Protein AF-A0A920IQS8-F1 (afdb_monomer_lite)

Structure (mmCIF, N/CA/C/O backbone):
data_AF-A0A920IQS8-F1
#
_entry.id   AF-A0A920IQS8-F1
#
loop_
_atom_site.group_PDB
_atom_site.id
_atom_site.type_symbol
_atom_site.label_atom_id
_atom_site.label_alt_id
_atom_site.label_comp_id
_atom_site.label_asym_id
_atom_site.label_entity_id
_atom_site.label_seq_id
_atom_site.pdbx_PDB_ins_code
_atom_site.Cartn_x
_atom_site.Cartn_y
_atom_site.Cartn_z
_atom_site.occupancy
_atom_site.B_iso_or_equiv
_atom_site.auth_seq_id
_atom_site.auth_comp_id
_atom_site.auth_asym_id
_atom_site.auth_atom_id
_atom_site.pdbx_PDB_model_num
ATOM 1 N N . MET A 1 1 ? -11.681 13.303 -4.686 1.00 54.50 1 MET A N 1
ATOM 2 C CA . MET A 1 1 ? -12.370 12.960 -3.429 1.00 54.50 1 MET A CA 1
ATOM 3 C C . MET A 1 1 ? -11.997 11.531 -3.072 1.00 54.50 1 MET A C 1
ATOM 5 O O . MET A 1 1 ? -11.780 10.758 -3.999 1.00 54.50 1 MET A O 1
ATOM 9 N N . LYS A 1 2 ? -11.824 11.210 -1.788 1.00 69.12 2 LYS A N 1
ATOM 10 C CA . LYS A 1 2 ? -11.478 9.855 -1.339 1.00 69.12 2 LYS A CA 1
ATOM 11 C C . LYS A 1 2 ? -12.705 8.947 -1.458 1.00 69.12 2 LYS A C 1
ATOM 13 O O . LYS A 1 2 ? -13.792 9.379 -1.092 1.00 69.12 2 LYS A O 1
ATOM 18 N N . SER A 1 3 ? -12.529 7.748 -2.004 1.00 77.94 3 SER A N 1
ATOM 19 C CA . SER A 1 3 ? -13.629 6.820 -2.300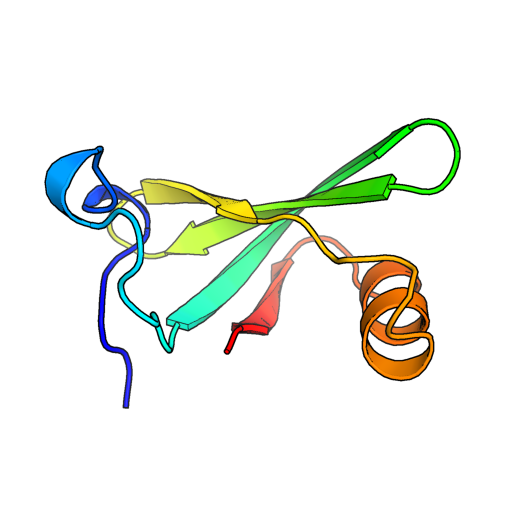 1.00 77.94 3 SER A CA 1
ATOM 20 C C . SER A 1 3 ? -13.803 5.725 -1.248 1.00 77.94 3 SER A C 1
ATOM 22 O O . SER A 1 3 ? -14.934 5.344 -0.976 1.00 77.94 3 SER A O 1
ATOM 24 N N . HIS A 1 4 ? -12.709 5.236 -0.656 1.00 85.69 4 HIS A N 1
ATOM 25 C CA . HIS A 1 4 ? -12.713 4.170 0.346 1.00 85.69 4 HIS A CA 1
ATOM 26 C C . HIS A 1 4 ? -11.641 4.452 1.409 1.00 85.69 4 HIS A C 1
ATOM 28 O O . HIS A 1 4 ? -10.646 5.134 1.144 1.00 85.69 4 HIS A O 1
ATOM 34 N N . TYR A 1 5 ? -11.822 3.938 2.622 1.00 89.56 5 TYR A N 1
ATOM 35 C CA . TYR A 1 5 ? -10.767 3.937 3.636 1.00 89.56 5 TYR A CA 1
ATOM 36 C C . TYR A 1 5 ? -9.943 2.644 3.575 1.00 89.56 5 TYR A C 1
ATOM 38 O O . TYR A 1 5 ? -10.479 1.596 3.228 1.00 89.56 5 TYR A O 1
ATOM 46 N N . CYS A 1 6 ? -8.653 2.702 3.931 1.00 88.94 6 CYS A N 1
ATOM 47 C CA . CYS A 1 6 ? -7.743 1.548 3.921 1.00 88.94 6 CYS A CA 1
ATOM 48 C C . CYS A 1 6 ? -8.296 0.374 4.724 1.00 88.94 6 CYS A C 1
ATOM 50 O O . CYS A 1 6 ? -8.360 -0.740 4.215 1.00 88.94 6 CYS A O 1
ATOM 52 N N . GLY A 1 7 ? -8.729 0.642 5.959 1.00 88.12 7 GLY A N 1
ATOM 53 C CA . GLY A 1 7 ? -9.258 -0.385 6.861 1.00 88.12 7 GLY A CA 1
ATOM 54 C C . GLY A 1 7 ? -10.613 -0.968 6.448 1.00 88.12 7 GLY A C 1
ATOM 55 O O . GLY A 1 7 ? -11.085 -1.898 7.087 1.00 88.12 7 GLY A O 1
ATOM 56 N N . GLU A 1 8 ? -11.246 -0.434 5.401 1.00 90.19 8 GLU A N 1
ATOM 57 C CA . GLU A 1 8 ? -12.558 -0.876 4.912 1.00 90.19 8 GLU A CA 1
ATOM 58 C C . GLU A 1 8 ? -12.457 -1.654 3.588 1.00 90.19 8 GLU A C 1
ATOM 60 O O . GLU A 1 8 ? -13.472 -2.099 3.050 1.00 90.19 8 GLU A O 1
ATOM 65 N N . ILE A 1 9 ? -11.247 -1.833 3.042 1.00 88.75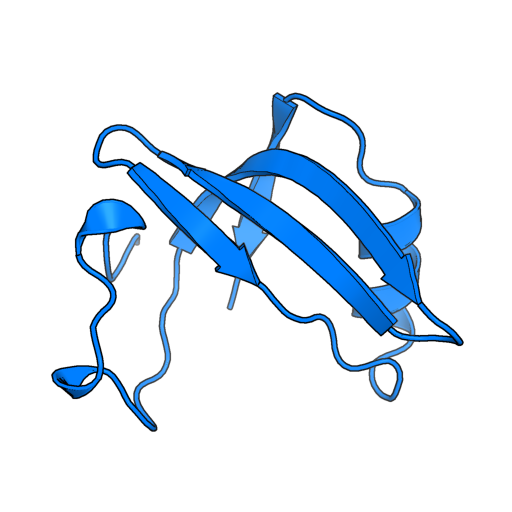 9 ILE A N 1
ATOM 66 C CA . ILE A 1 9 ? -11.041 -2.613 1.819 1.00 88.75 9 ILE A CA 1
ATOM 67 C C . ILE A 1 9 ? -11.203 -4.100 2.139 1.00 88.75 9 ILE A C 1
ATOM 69 O O . ILE A 1 9 ? -10.445 -4.680 2.911 1.00 88.75 9 ILE A O 1
ATOM 73 N N . THR A 1 10 ? -12.185 -4.727 1.497 1.00 89.56 10 THR A N 1
ATOM 74 C CA . THR A 1 10 ? -12.508 -6.150 1.647 1.00 89.56 10 THR A CA 1
ATOM 75 C C . THR A 1 10 ? -12.635 -6.826 0.281 1.00 89.56 10 THR A C 1
ATOM 77 O O . THR A 1 10 ? -12.602 -6.181 -0.769 1.00 89.56 10 THR A O 1
ATOM 80 N N . SER A 1 11 ? -12.846 -8.144 0.269 1.00 88.88 11 SER A N 1
ATOM 81 C CA . SER A 1 11 ? -13.115 -8.910 -0.957 1.00 88.88 11 SER A CA 1
ATOM 82 C C . SER A 1 11 ? -14.364 -8.437 -1.716 1.00 88.88 11 SER A C 1
ATOM 84 O O . SER A 1 11 ? -14.459 -8.632 -2.926 1.00 88.88 11 SER A O 1
ATOM 86 N N . SER A 1 12 ? -15.300 -7.749 -1.055 1.00 89.25 12 SER A N 1
ATOM 87 C CA . SER A 1 12 ? -16.465 -7.147 -1.719 1.00 89.25 12 SER A CA 1
ATOM 88 C C . SER A 1 12 ? -16.099 -5.993 -2.670 1.00 89.25 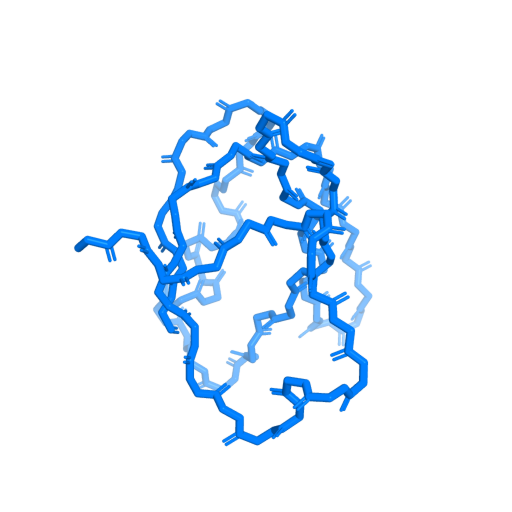12 SER A C 1
ATOM 90 O O . SER A 1 12 ? -16.880 -5.642 -3.556 1.00 89.25 12 SER A O 1
ATOM 92 N N . ASN A 1 13 ? -14.898 -5.422 -2.528 1.00 86.69 13 ASN A N 1
ATOM 93 C CA . ASN A 1 13 ? -14.398 -4.314 -3.342 1.00 86.69 13 ASN A CA 1
ATOM 94 C C . ASN A 1 13 ? -13.624 -4.780 -4.589 1.00 86.69 13 ASN A C 1
ATOM 96 O O . ASN A 1 13 ? -13.114 -3.946 -5.339 1.00 86.69 13 ASN A O 1
ATOM 100 N N . LEU A 1 14 ? -13.537 -6.092 -4.843 1.00 85.94 14 LEU A N 1
ATOM 101 C CA . LEU A 1 14 ? -12.863 -6.632 -6.025 1.00 85.94 14 LEU A CA 1
ATOM 102 C C . LEU A 1 14 ? -13.414 -6.017 -7.321 1.00 85.94 14 LEU A C 1
ATOM 104 O O . LEU A 1 14 ? -14.618 -5.817 -7.482 1.00 85.94 14 LEU A O 1
ATOM 108 N N . LYS A 1 15 ? -12.509 -5.741 -8.269 1.00 80.69 15 LYS A N 1
ATOM 109 C CA . LYS A 1 15 ? -12.793 -5.134 -9.587 1.00 80.69 15 LYS A CA 1
ATOM 110 C C . LYS A 1 15 ? -13.391 -3.716 -9.548 1.00 80.69 15 LYS A C 1
ATOM 112 O O . LYS A 1 15 ? -13.732 -3.184 -10.603 1.00 80.69 15 LYS A O 1
ATOM 117 N N . ARG A 1 16 ? -13.498 -3.074 -8.379 1.00 78.31 16 ARG A N 1
ATOM 118 C CA . ARG A 1 16 ? -13.886 -1.659 -8.264 1.00 78.31 16 ARG A CA 1
ATOM 119 C C . ARG A 1 16 ? -12.642 -0.770 -8.262 1.00 78.31 16 ARG A C 1
ATOM 121 O O . ARG A 1 16 ? -11.623 -1.125 -7.681 1.00 78.31 16 ARG A O 1
ATOM 128 N N . ARG A 1 17 ? -12.727 0.399 -8.906 1.00 74.31 17 ARG A N 1
ATOM 129 C CA . ARG A 1 17 ? -11.681 1.433 -8.818 1.00 74.31 17 ARG A CA 1
ATOM 130 C C . ARG A 1 17 ? -11.789 2.165 -7.482 1.00 74.31 17 ARG A C 1
ATOM 132 O O . ARG A 1 17 ? -12.896 2.513 -7.073 1.00 74.31 17 ARG A O 1
ATOM 139 N N . ALA A 1 18 ? -10.651 2.425 -6.843 1.00 72.62 18 ALA A N 1
ATOM 140 C CA . ALA A 1 18 ? -10.576 3.168 -5.592 1.00 72.62 18 ALA A CA 1
ATOM 141 C C . ALA A 1 18 ? -9.599 4.349 -5.718 1.00 72.62 18 ALA A C 1
ATOM 143 O O . ALA A 1 18 ? -8.414 4.175 -5.965 1.00 72.62 18 ALA A O 1
ATOM 144 N N . ASP A 1 19 ? -10.114 5.559 -5.518 1.00 73.38 19 ASP A N 1
ATOM 145 C CA . ASP A 1 19 ? -9.359 6.806 -5.390 1.00 73.38 19 ASP A CA 1
ATOM 146 C C . ASP A 1 19 ? -9.063 7.069 -3.906 1.00 73.38 19 ASP A C 1
ATOM 148 O O . ASP A 1 19 ? -9.993 7.400 -3.163 1.00 73.38 19 ASP A O 1
ATOM 152 N N . ASN A 1 20 ? -7.805 6.980 -3.462 1.00 71.88 20 ASN A N 1
ATOM 153 C CA . ASN A 1 20 ? -7.458 7.105 -2.039 1.00 71.88 20 ASN A CA 1
ATOM 154 C C . ASN A 1 20 ? -6.294 8.082 -1.789 1.00 71.88 20 ASN A C 1
ATOM 156 O O . ASN A 1 20 ? -5.335 8.131 -2.552 1.00 71.88 20 ASN A O 1
ATOM 160 N N . TRP A 1 21 ? -6.391 8.863 -0.705 1.00 72.06 21 TRP A N 1
ATOM 161 C CA . TRP A 1 21 ? -5.327 9.739 -0.183 1.00 72.06 21 TRP A CA 1
ATOM 162 C C . TRP A 1 21 ? -4.823 9.173 1.134 1.00 72.06 21 TRP A C 1
ATOM 164 O O . TRP A 1 21 ? -5.616 9.066 2.078 1.00 72.06 21 TRP A O 1
ATOM 174 N N . LEU A 1 22 ? -3.551 8.784 1.173 1.00 79.75 22 LEU A N 1
ATOM 175 C CA . LEU A 1 22 ? -2.995 7.890 2.187 1.00 79.75 22 LEU A CA 1
ATOM 176 C C . LEU A 1 22 ? -1.562 8.294 2.546 1.00 79.75 22 LEU A C 1
ATOM 178 O O . LEU A 1 22 ? -0.903 8.999 1.783 1.00 79.75 22 LEU A O 1
ATOM 182 N N . ARG A 1 23 ? -1.072 7.842 3.701 1.00 76.69 23 ARG A N 1
ATOM 183 C CA . ARG A 1 23 ? 0.343 7.958 4.070 1.00 76.69 23 ARG A CA 1
ATOM 184 C C . ARG A 1 23 ? 1.080 6.672 3.771 1.00 76.69 23 ARG A C 1
ATOM 186 O O . ARG A 1 23 ? 0.587 5.602 4.103 1.00 76.69 23 ARG A O 1
ATOM 193 N N . PHE A 1 24 ? 2.266 6.783 3.203 1.00 79.31 24 PHE A N 1
ATOM 194 C CA . PHE A 1 24 ? 3.160 5.652 3.042 1.00 79.31 24 PHE A CA 1
ATOM 195 C C . PHE A 1 24 ? 3.685 5.194 4.404 1.00 79.31 24 PHE A C 1
ATOM 197 O O . PHE A 1 24 ? 4.109 6.020 5.213 1.00 79.31 24 PHE A O 1
ATOM 204 N N . TYR A 1 25 ? 3.639 3.895 4.667 1.00 72.19 25 TYR A N 1
ATOM 205 C CA . TYR A 1 25 ? 4.041 3.309 5.942 1.00 72.19 25 TYR A CA 1
ATOM 206 C C . TYR A 1 25 ? 5.308 2.463 5.820 1.00 72.19 25 TYR A C 1
ATOM 208 O O . TYR A 1 25 ? 6.208 2.600 6.647 1.00 72.19 25 TYR A O 1
ATOM 216 N N . ARG A 1 26 ? 5.373 1.598 4.803 1.00 72.31 26 ARG A N 1
ATOM 217 C CA . ARG A 1 26 ? 6.482 0.670 4.575 1.00 72.31 26 ARG A CA 1
ATOM 218 C C . ARG A 1 26 ? 6.569 0.298 3.101 1.00 72.31 26 ARG A C 1
ATOM 220 O O . ARG A 1 26 ? 5.551 0.206 2.427 1.00 72.31 26 ARG A O 1
ATOM 227 N N . GLU A 1 27 ? 7.787 0.063 2.639 1.00 70.12 27 GLU A N 1
ATOM 228 C CA . GLU A 1 27 ? 8.089 -0.461 1.312 1.00 70.12 27 GLU A CA 1
ATOM 229 C C . GLU A 1 27 ? 8.640 -1.884 1.429 1.00 70.12 27 GLU A C 1
ATOM 231 O O . GLU A 1 27 ? 9.530 -2.135 2.244 1.00 70.12 27 GLU A O 1
ATOM 236 N N . GLU A 1 28 ? 8.143 -2.797 0.596 1.00 73.69 28 GLU A N 1
ATOM 237 C CA . GLU A 1 28 ? 8.765 -4.100 0.362 1.00 73.69 28 GLU A CA 1
ATOM 238 C C . GLU A 1 28 ? 8.995 -4.295 -1.142 1.00 73.69 28 GLU A C 1
ATOM 240 O O . GLU A 1 28 ? 8.060 -4.223 -1.946 1.00 73.69 28 GLU A O 1
ATOM 245 N N . GLU A 1 29 ? 10.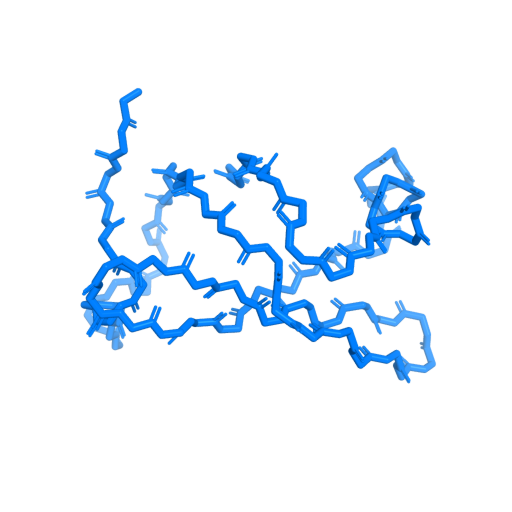245 -4.553 -1.536 1.00 67.62 29 GLU A N 1
ATOM 246 C CA . GLU A 1 29 ? 10.610 -4.814 -2.930 1.00 67.62 29 GLU A CA 1
ATOM 247 C C . GLU A 1 29 ? 10.952 -6.286 -3.164 1.00 67.62 29 GLU A C 1
ATOM 249 O O . GLU A 1 29 ? 11.827 -6.864 -2.517 1.00 67.62 29 GLU A O 1
ATOM 254 N N . ILE A 1 30 ? 10.299 -6.899 -4.155 1.00 72.06 30 ILE A N 1
ATOM 255 C CA . ILE A 1 30 ? 10.604 -8.266 -4.592 1.00 72.06 30 ILE A CA 1
ATOM 256 C C . ILE A 1 30 ? 10.711 -8.293 -6.111 1.00 72.06 30 ILE A C 1
ATOM 258 O O . ILE A 1 30 ? 9.708 -8.125 -6.800 1.00 72.06 30 ILE A O 1
ATOM 262 N N . ARG A 1 31 ? 11.909 -8.591 -6.639 1.00 65.38 31 ARG A N 1
ATOM 263 C CA . ARG A 1 31 ? 12.159 -8.954 -8.054 1.00 65.38 31 ARG A CA 1
ATOM 264 C C . ARG A 1 31 ? 11.316 -8.138 -9.064 1.00 65.38 31 ARG A C 1
ATOM 266 O O . ARG A 1 31 ? 10.656 -8.735 -9.912 1.00 65.38 31 ARG A O 1
ATOM 273 N N . ARG A 1 32 ? 11.359 -6.797 -8.980 1.00 67.69 32 ARG A N 1
ATOM 274 C CA . ARG A 1 32 ? 10.612 -5.818 -9.819 1.00 67.69 32 ARG A CA 1
ATOM 275 C C . ARG A 1 32 ? 9.141 -5.567 -9.464 1.00 67.69 32 ARG A C 1
ATOM 277 O O . ARG A 1 32 ? 8.364 -5.148 -10.317 1.00 67.69 32 ARG A O 1
ATOM 284 N N . ARG A 1 33 ? 8.729 -5.819 -8.228 1.00 74.88 33 ARG A N 1
ATOM 285 C CA . ARG A 1 33 ? 7.418 -5.403 -7.721 1.00 74.88 33 ARG A CA 1
ATOM 286 C C . ARG A 1 33 ? 7.605 -4.617 -6.436 1.00 74.88 33 ARG A C 1
ATOM 288 O O . ARG A 1 33 ? 8.327 -5.073 -5.552 1.00 74.88 33 ARG A O 1
ATOM 295 N N . ASN A 1 34 ? 6.936 -3.473 -6.375 1.00 79.38 34 ASN A N 1
ATOM 296 C CA . ASN A 1 34 ? 6.923 -2.578 -5.231 1.00 79.38 34 ASN A CA 1
ATOM 297 C C . ASN A 1 34 ? 5.581 -2.751 -4.503 1.00 79.38 34 ASN A C 1
ATOM 299 O O . ASN A 1 34 ? 4.516 -2.618 -5.126 1.00 79.38 34 ASN A O 1
ATOM 303 N N . PHE A 1 35 ? 5.647 -3.104 -3.218 1.00 82.94 35 PHE A N 1
ATOM 304 C CA . PHE A 1 35 ? 4.494 -3.370 -2.359 1.00 82.94 35 PHE A CA 1
ATOM 305 C C . PHE A 1 35 ? 4.422 -2.345 -1.229 1.00 82.94 35 PHE A C 1
ATOM 307 O O . PHE A 1 35 ? 4.865 -2.618 -0.111 1.00 82.94 35 PHE A O 1
ATOM 314 N N . PRO A 1 36 ? 3.900 -1.144 -1.506 1.00 87.12 36 PRO A N 1
ATOM 315 C CA . PRO A 1 36 ? 3.791 -0.133 -0.482 1.00 87.12 36 PRO A CA 1
ATOM 316 C C . PRO A 1 36 ? 2.606 -0.395 0.447 1.00 87.12 36 PRO A C 1
ATOM 318 O O . PRO A 1 36 ? 1.455 -0.493 0.008 1.00 87.12 36 PRO A O 1
ATOM 321 N N . ASP A 1 37 ? 2.880 -0.427 1.746 1.00 90.38 37 ASP A N 1
ATOM 322 C CA . ASP A 1 37 ? 1.856 -0.314 2.775 1.00 90.38 37 ASP A CA 1
ATOM 323 C C . ASP A 1 37 ? 1.439 1.145 2.896 1.00 90.38 37 ASP A C 1
ATOM 325 O O . ASP A 1 37 ? 2.259 2.043 3.113 1.00 90.38 37 ASP A O 1
ATOM 329 N N . VAL A 1 38 ? 0.140 1.388 2.793 1.00 90.38 38 VAL A N 1
ATOM 330 C CA . VAL A 1 38 ? -0.441 2.722 2.876 1.00 90.38 38 VAL A CA 1
ATOM 331 C C . VAL A 1 38 ? -1.488 2.779 3.976 1.00 90.38 38 VAL A C 1
ATOM 333 O O . VAL A 1 38 ? -2.313 1.882 4.134 1.00 90.38 38 VAL A O 1
ATOM 336 N N . ARG A 1 39 ? -1.463 3.856 4.758 1.00 90.94 39 ARG A N 1
ATOM 337 C CA . ARG A 1 39 ? -2.288 4.018 5.953 1.00 90.94 39 ARG A CA 1
ATOM 338 C C . ARG A 1 39 ? -3.167 5.252 5.903 1.00 90.94 39 ARG A C 1
ATOM 340 O O . ARG A 1 39 ? -2.810 6.290 5.341 1.00 90.94 39 ARG A O 1
ATOM 347 N N . ASP A 1 40 ? -4.304 5.149 6.565 1.00 91.19 40 ASP A N 1
ATOM 348 C CA . ASP A 1 40 ? -5.160 6.269 6.917 1.00 91.19 40 ASP A CA 1
ATOM 349 C C . ASP A 1 40 ? -5.711 6.117 8.339 1.00 91.19 40 ASP A C 1
ATOM 351 O O . ASP A 1 40 ? -5.239 5.298 9.122 1.00 91.19 40 ASP A O 1
ATOM 355 N N . ILE A 1 41 ? -6.707 6.934 8.684 1.00 91.25 41 ILE A N 1
ATOM 356 C CA . ILE A 1 41 ? -7.334 6.938 10.010 1.00 91.25 41 ILE A CA 1
ATOM 357 C C . ILE A 1 41 ? -8.076 5.637 10.361 1.00 91.25 41 ILE A C 1
ATOM 359 O O . ILE A 1 41 ? -8.395 5.438 11.528 1.00 91.25 41 ILE A O 1
ATOM 363 N N . LYS A 1 42 ? -8.409 4.785 9.382 1.00 92.62 42 LYS A N 1
ATOM 364 C CA . LYS A 1 42 ? -9.158 3.536 9.591 1.00 92.62 42 LYS A CA 1
ATOM 365 C C . LYS A 1 42 ? -8.270 2.296 9.551 1.00 92.62 42 LYS A C 1
ATOM 367 O O . LYS A 1 42 ? -8.721 1.246 9.990 1.00 92.62 42 LYS A O 1
ATOM 372 N N . GLY A 1 43 ? -7.046 2.384 9.030 1.00 91.19 43 GLY A N 1
ATOM 373 C CA . GLY A 1 43 ? -6.119 1.254 9.031 1.00 91.19 43 GLY A CA 1
ATOM 374 C C . GLY A 1 43 ? -5.039 1.333 7.961 1.00 91.19 43 GLY A C 1
ATOM 375 O O . GLY A 1 43 ? -4.751 2.400 7.418 1.00 91.19 43 GLY A O 1
ATOM 376 N N . ILE A 1 44 ? -4.448 0.176 7.668 1.00 91.25 44 ILE A N 1
ATOM 377 C CA . ILE A 1 44 ? -3.406 -0.027 6.655 1.00 91.25 44 ILE A CA 1
ATOM 378 C C . ILE A 1 44 ? -3.989 -0.904 5.545 1.00 91.25 44 ILE A C 1
ATOM 380 O O . ILE A 1 44 ? -4.742 -1.832 5.829 1.00 91.25 44 ILE A O 1
ATOM 384 N N . CYS A 1 45 ? -3.651 -0.620 4.291 1.00 90.06 45 CYS A N 1
ATOM 385 C CA . CYS A 1 45 ? -3.853 -1.546 3.185 1.00 90.06 45 CYS A CA 1
ATOM 386 C C . CYS A 1 45 ? -2.582 -1.646 2.340 1.00 90.06 45 CYS A C 1
ATOM 388 O O . CYS A 1 45 ? -1.778 -0.714 2.296 1.00 90.06 45 CYS A O 1
ATOM 390 N N . GLN A 1 46 ? -2.411 -2.783 1.672 1.00 89.44 46 GLN A N 1
ATOM 391 C CA . GLN A 1 46 ? -1.295 -3.005 0.764 1.00 89.44 46 GLN A CA 1
ATOM 392 C C . GLN A 1 46 ? -1.688 -2.547 -0.639 1.00 89.44 46 GLN A C 1
ATOM 394 O O . GLN A 1 46 ? -2.724 -2.952 -1.175 1.00 89.44 46 GLN A O 1
ATOM 399 N N . ALA A 1 47 ? -0.859 -1.707 -1.242 1.00 88.75 47 ALA A N 1
ATOM 400 C CA . ALA A 1 47 ? -0.957 -1.364 -2.649 1.00 88.75 47 ALA A CA 1
ATOM 401 C C . ALA A 1 47 ? 0.096 -2.143 -3.451 1.00 88.75 47 ALA A C 1
ATOM 403 O O . ALA A 1 47 ? 1.105 -2.593 -2.916 1.00 88.75 47 ALA A O 1
ATOM 404 N N . VAL A 1 48 ? -0.160 -2.330 -4.746 1.00 88.56 48 VAL A N 1
ATOM 405 C CA . VAL A 1 48 ? 0.774 -2.976 -5.677 1.00 88.56 48 VAL A CA 1
ATOM 406 C C . VAL A 1 48 ? 0.950 -2.055 -6.868 1.00 88.56 48 VAL A C 1
ATOM 408 O O . VAL A 1 48 ? -0.029 -1.698 -7.527 1.00 88.56 48 VAL A O 1
ATOM 411 N N . VAL A 1 49 ? 2.190 -1.672 -7.154 1.00 87.44 49 VAL A N 1
ATOM 412 C CA . VAL A 1 49 ? 2.504 -0.834 -8.314 1.00 87.44 49 VAL A CA 1
ATOM 413 C C . VAL A 1 49 ? 2.925 -1.736 -9.470 1.00 87.44 49 VAL A C 1
ATOM 415 O O . VAL A 1 49 ? 3.901 -2.478 -9.357 1.00 87.44 49 VAL A O 1
ATOM 418 N N . ASN A 1 50 ? 2.177 -1.699 -10.579 1.00 85.25 50 ASN A N 1
ATOM 419 C CA . ASN A 1 50 ? 2.520 -2.480 -11.769 1.00 85.25 50 ASN A CA 1
ATOM 420 C C . ASN A 1 50 ? 3.804 -1.910 -12.419 1.00 85.25 50 ASN A C 1
ATOM 422 O O . ASN A 1 50 ? 3.783 -0.739 -12.811 1.00 85.25 50 ASN A O 1
ATOM 426 N N . PRO A 1 51 ? 4.886 -2.704 -12.570 1.00 85.50 51 PRO A N 1
ATOM 427 C CA . PRO A 1 51 ? 6.117 -2.265 -13.232 1.00 85.50 51 PRO A CA 1
ATOM 428 C C . PRO A 1 51 ? 5.939 -1.844 -14.695 1.00 85.50 51 PRO A C 1
ATOM 430 O O . PRO A 1 51 ? 6.740 -1.052 -15.182 1.00 85.50 51 PRO A O 1
ATOM 433 N N . ASP A 1 52 ? 4.885 -2.297 -15.383 1.00 89.38 52 ASP A N 1
ATOM 434 C CA . ASP A 1 52 ? 4.617 -1.903 -16.775 1.00 89.38 52 ASP A CA 1
ATOM 435 C C . ASP A 1 52 ? 4.323 -0.397 -16.916 1.00 89.38 52 ASP A C 1
ATOM 437 O O . ASP A 1 52 ? 4.462 0.181 -17.994 1.00 89.38 52 ASP A O 1
ATOM 441 N N . ASN A 1 53 ? 3.914 0.266 -15.827 1.00 89.00 53 ASN A N 1
ATOM 442 C CA . ASN A 1 53 ? 3.767 1.716 -15.785 1.00 89.00 53 ASN A CA 1
ATOM 443 C C . ASN A 1 53 ? 5.029 2.352 -15.192 1.00 89.00 53 ASN A C 1
ATOM 445 O O . ASN A 1 53 ? 5.075 2.684 -14.005 1.00 89.00 53 ASN A O 1
ATOM 449 N N . GLU A 1 54 ? 6.036 2.570 -16.042 1.00 89.19 54 GLU A N 1
ATOM 450 C CA . GLU A 1 54 ? 7.346 3.099 -15.636 1.00 89.19 54 GLU A CA 1
ATOM 451 C C . GLU A 1 54 ? 7.264 4.395 -14.821 1.00 89.19 54 GLU A C 1
ATOM 453 O O . GLU A 1 54 ? 8.051 4.604 -13.899 1.00 89.19 54 GLU A O 1
ATOM 458 N N . ARG A 1 55 ? 6.314 5.285 -15.143 1.00 90.06 55 ARG A N 1
ATOM 459 C CA . ARG A 1 55 ? 6.168 6.567 -14.443 1.00 90.06 55 ARG A CA 1
ATOM 460 C C . ARG A 1 55 ? 5.703 6.359 -13.006 1.00 90.06 55 ARG A C 1
ATOM 462 O O . ARG A 1 55 ? 6.262 6.964 -12.094 1.00 90.06 55 ARG A O 1
ATOM 469 N N . SER A 1 56 ? 4.678 5.532 -12.810 1.00 88.06 56 SER A N 1
ATOM 470 C CA . SER A 1 56 ? 4.185 5.194 -11.473 1.00 88.06 56 SER A CA 1
ATOM 471 C C . SER A 1 56 ? 5.211 4.385 -10.688 1.00 88.06 56 SER A C 1
ATOM 473 O O . SER A 1 56 ? 5.357 4.609 -9.491 1.00 88.06 56 SER A O 1
ATOM 475 N N . PHE A 1 57 ? 5.946 3.497 -11.360 1.00 87.31 57 PHE A N 1
ATOM 476 C CA . PHE A 1 57 ? 6.974 2.672 -10.736 1.00 87.31 57 PHE A CA 1
ATOM 477 C C . PHE A 1 57 ? 8.153 3.510 -10.225 1.00 87.31 57 PHE A C 1
ATOM 479 O O . PHE A 1 57 ? 8.453 3.465 -9.038 1.00 87.31 57 PHE A O 1
ATOM 486 N N . LYS A 1 58 ? 8.726 4.386 -11.061 1.00 88.31 58 LYS A N 1
ATOM 487 C CA . LYS A 1 58 ? 9.793 5.313 -10.638 1.00 88.31 58 LYS A CA 1
ATOM 488 C C . LYS A 1 58 ? 9.354 6.254 -9.520 1.00 88.31 58 LYS A C 1
ATOM 490 O O . LYS A 1 58 ? 10.148 6.619 -8.657 1.00 88.31 58 LYS A O 1
ATOM 495 N N . LEU A 1 59 ? 8.086 6.675 -9.536 1.00 89.25 59 LEU A N 1
ATOM 496 C CA . LEU A 1 59 ? 7.542 7.479 -8.447 1.00 89.25 59 LEU A CA 1
ATOM 497 C C . LEU A 1 59 ? 7.508 6.669 -7.144 1.00 89.25 59 LEU A C 1
ATOM 499 O O . LEU A 1 59 ? 7.925 7.198 -6.119 1.00 89.25 59 LEU A O 1
ATOM 503 N N . ALA A 1 60 ? 7.071 5.406 -7.189 1.00 86.81 60 ALA A N 1
ATOM 504 C CA . ALA A 1 60 ? 7.061 4.500 -6.039 1.00 86.81 60 ALA A CA 1
ATOM 505 C C . ALA A 1 60 ? 8.454 4.325 -5.418 1.00 86.81 60 ALA A C 1
ATOM 507 O O . ALA A 1 60 ? 8.587 4.545 -4.219 1.00 86.81 60 ALA A O 1
ATOM 508 N N . GLU A 1 61 ? 9.490 4.096 -6.232 1.00 86.38 61 GLU A N 1
ATOM 509 C CA . GLU A 1 61 ? 10.889 3.957 -5.777 1.00 86.38 61 GLU A CA 1
ATOM 510 C C . GLU A 1 61 ? 11.426 5.209 -5.050 1.00 86.38 61 GLU A C 1
ATOM 512 O O . GLU A 1 61 ? 12.358 5.149 -4.241 1.00 86.38 61 GLU A O 1
ATOM 517 N N . SER A 1 62 ? 10.862 6.385 -5.343 1.00 87.81 62 SER A N 1
ATOM 518 C CA . SER A 1 62 ? 11.260 7.650 -4.712 1.00 87.81 62 SER A CA 1
ATOM 519 C C . SER A 1 62 ? 10.543 7.930 -3.388 1.00 87.81 62 SER A C 1
ATOM 521 O O . SER A 1 62 ? 10.973 8.804 -2.631 1.00 87.81 62 SER A O 1
ATOM 523 N N . ILE A 1 63 ? 9.454 7.212 -3.099 1.00 88.06 63 ILE A N 1
ATOM 524 C CA . ILE A 1 63 ? 8.636 7.457 -1.915 1.00 88.06 63 ILE A CA 1
ATOM 525 C C . ILE A 1 63 ? 9.357 6.928 -0.668 1.00 88.06 63 ILE A C 1
ATOM 527 O O . ILE A 1 63 ? 10.083 5.938 -0.698 1.00 88.06 63 ILE A O 1
ATOM 531 N N . ARG A 1 64 ? 9.209 7.642 0.449 1.00 86.00 64 ARG A N 1
ATOM 532 C CA . ARG A 1 64 ? 9.759 7.269 1.757 1.00 86.00 64 ARG A CA 1
ATOM 533 C C . ARG A 1 64 ? 8.644 7.235 2.794 1.00 86.00 64 ARG A C 1
ATOM 535 O O . ARG A 1 64 ? 7.522 7.678 2.534 1.00 86.00 64 ARG A O 1
ATOM 542 N N . ASN A 1 65 ? 8.964 6.733 3.983 1.00 87.56 65 ASN A N 1
ATOM 543 C CA . ASN A 1 65 ? 8.017 6.679 5.093 1.00 87.56 65 ASN A CA 1
ATOM 544 C C . ASN A 1 65 ? 7.355 8.043 5.343 1.00 87.56 65 ASN A C 1
ATOM 546 O O . ASN A 1 65 ? 8.000 9.089 5.277 1.00 87.56 65 ASN A O 1
ATOM 550 N N . GLU A 1 66 ? 6.059 8.000 5.646 1.00 89.00 66 GLU A N 1
ATOM 551 C CA . GLU A 1 66 ? 5.183 9.131 5.972 1.00 89.00 66 GLU A CA 1
ATOM 552 C C . GLU A 1 66 ? 4.833 10.0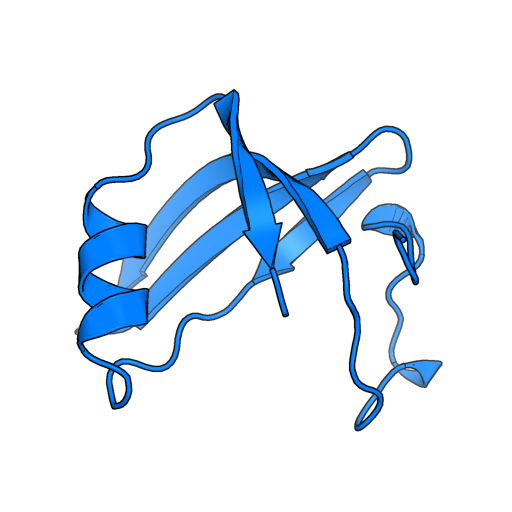94 4.830 1.00 89.00 66 GLU A C 1
ATOM 554 O O . GLU A 1 66 ? 4.105 11.066 5.052 1.00 89.00 66 GLU A O 1
ATOM 559 N N . TYR A 1 67 ? 5.242 9.807 3.594 1.00 91.81 67 TYR A N 1
ATOM 560 C CA . TYR A 1 67 ? 4.807 10.588 2.435 1.00 91.81 67 TYR A CA 1
ATOM 561 C C . TYR A 1 67 ? 3.288 10.529 2.268 1.00 91.81 67 TYR A C 1
ATOM 563 O O . TYR A 1 67 ? 2.687 9.455 2.311 1.00 91.81 67 TYR A O 1
ATOM 571 N N . VAL A 1 68 ? 2.666 11.685 2.028 1.00 90.31 68 VAL A N 1
ATOM 572 C CA . VAL A 1 68 ? 1.246 11.762 1.671 1.00 90.31 68 VAL A CA 1
ATOM 573 C C . VAL A 1 68 ? 1.116 11.561 0.169 1.00 90.31 68 VAL A C 1
ATOM 575 O O . VAL A 1 68 ? 1.580 12.379 -0.623 1.00 90.31 6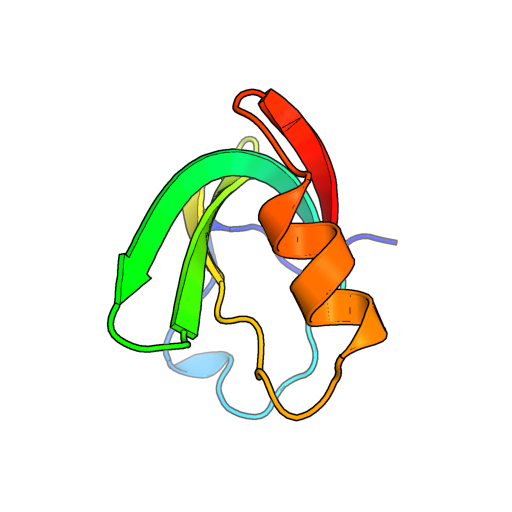8 VAL A O 1
ATOM 578 N N . VAL A 1 69 ? 0.468 10.469 -0.219 1.00 88.00 69 VAL A N 1
ATOM 579 C CA . VAL A 1 69 ? 0.322 10.051 -1.611 1.00 88.00 69 VAL A CA 1
ATOM 580 C C . VAL A 1 69 ? -1.144 9.903 -1.983 1.00 88.00 69 VAL A C 1
ATOM 582 O O . VAL A 1 69 ? -2.016 9.658 -1.144 1.00 88.00 69 VAL A O 1
ATOM 585 N N . ARG A 1 70 ? -1.415 10.034 -3.279 1.00 88.25 70 ARG A N 1
ATOM 586 C CA . ARG A 1 70 ? -2.716 9.730 -3.861 1.00 88.25 70 ARG A CA 1
ATOM 587 C C . ARG A 1 70 ? -2.585 8.541 -4.804 1.00 88.25 70 ARG A C 1
ATOM 589 O O . ARG A 1 70 ? -1.838 8.618 -5.774 1.00 88.25 70 ARG A O 1
ATOM 596 N N . LEU A 1 71 ? -3.357 7.492 -4.542 1.00 83.94 71 LEU A N 1
ATOM 597 C CA . LEU A 1 71 ? -3.468 6.304 -5.388 1.00 83.94 71 LEU A CA 1
ATOM 598 C C . LEU A 1 71 ? -4.775 6.345 -6.192 1.00 83.94 71 LEU A C 1
ATOM 600 O O . LEU A 1 71 ? -5.788 6.862 -5.703 1.00 83.94 71 LEU A O 1
ATOM 604 N N . ARG A 1 72 ? -4.726 5.838 -7.428 1.00 80.69 72 ARG A N 1
ATOM 605 C CA . ARG A 1 72 ? -5.817 5.824 -8.410 1.00 80.69 72 ARG A CA 1
ATOM 606 C C . ARG A 1 72 ? -5.807 4.551 -9.237 1.00 80.69 72 ARG A C 1
ATOM 608 O O . ARG A 1 72 ? -4.687 4.117 -9.575 1.00 80.69 72 ARG A O 1
#

Radius of gyration: 11.87 Å; chains: 1; bounding box: 29×22×27 Å

Sequence (72 aa):
MKSHYCGEITSSNLKRRADNWLRFYREEEIRRRNFPDVRDIKGICQAVVNPDNERSFKLAESIRNEYVVRLR

Foldseek 3Di:
DFDDFQLGDDPVCPPPDTKHWWFWADWDDDPQKIWTWTHDPNGIHIDIDDVVPVVSSVVSVPDDGGDTDIDD

Secondary structure (DSSP, 8-state):
-----GGG--GGGTT----EEEEEEEEEEETTEEEEEEEETTEEEE--B-TT-HHHHHHHHH--TT-EEEE-

pLDDT: mean 83.43, std 8.14, range [54.5, 92.62]